Protein AF-A0A9E6JZQ2-F1 (afdb_monomer)

Foldseek 3Di:
DPLVVLVVQLVVLLVQLVCQCPVNPDPPSNVVSVVSNVVNVVSVVVSVVVVVVVVVVVVVVVVVVVVVVVPDD

Solvent-accessible surface area (backbone atoms only — not comparable to full-atom values): 3936 Å² total; per-residue (Å²): 128,69,70,65,60,41,54,52,52,25,53,50,26,45,53,50,13,52,48,31,51,74,70,48,84,56,91,63,27,55,61,53,13,51,57,39,38,56,45,26,63,53,41,51,50,54,47,53,51,52,52,52,48,52,52,50,54,52,52,53,49,52,52,52,54,51,54,56,59,73,68,58,132

Mean predicted aligned error: 6.37 Å

pLDDT: mean 89.09, std 7.6, range [58.06, 95.25]

Structure (mmCIF, N/CA/C/O backbone):
data_AF-A0A9E6JZQ2-F1
#
_entry.id   AF-A0A9E6JZQ2-F1
#
loop_
_atom_site.group_PDB
_atom_site.id
_atom_site.type_symbol
_atom_site.label_atom_id
_atom_site.label_alt_id
_atom_site.label_comp_id
_atom_site.label_asym_id
_atom_site.label_entity_id
_atom_site.label_seq_id
_atom_site.pdbx_PDB_ins_code
_atom_site.Cartn_x
_atom_site.Cartn_y
_atom_site.Cartn_z
_atom_site.occupancy
_atom_site.B_iso_or_equiv
_atom_site.auth_seq_id
_atom_site.auth_comp_id
_atom_site.auth_asym_id
_atom_site.auth_atom_id
_atom_site.pdbx_PDB_model_num
ATOM 1 N N . MET A 1 1 ? -12.005 1.873 7.550 1.00 62.03 1 MET A N 1
ATOM 2 C CA . MET A 1 1 ? -11.838 1.786 6.073 1.00 62.03 1 MET A CA 1
ATOM 3 C C . MET A 1 1 ? -11.819 0.317 5.686 1.00 62.03 1 MET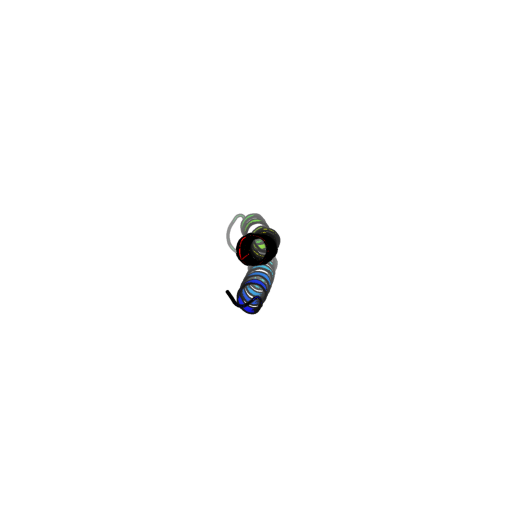 A C 1
ATOM 5 O O . MET A 1 1 ? -11.232 -0.454 6.428 1.00 62.03 1 MET A O 1
ATOM 9 N N . LYS A 1 2 ? -12.447 -0.100 4.578 1.00 73.38 2 LYS A N 1
ATOM 10 C CA . LYS A 1 2 ? -12.429 -1.527 4.204 1.00 73.38 2 LYS A CA 1
ATOM 11 C C . LYS A 1 2 ? -10.991 -1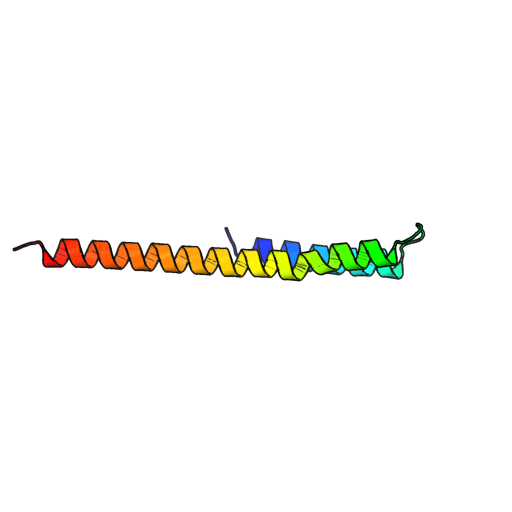.971 3.871 1.00 73.38 2 LYS A C 1
ATOM 13 O O . LYS A 1 2 ? -10.328 -1.259 3.115 1.00 73.38 2 LYS A O 1
ATOM 18 N N . PRO A 1 3 ? -10.527 -3.142 4.345 1.00 76.44 3 PRO A N 1
ATOM 19 C CA . PRO A 1 3 ? -9.163 -3.624 4.102 1.00 76.44 3 PRO A CA 1
ATOM 20 C C . PRO A 1 3 ? -8.820 -3.727 2.605 1.00 76.44 3 PRO A C 1
ATOM 22 O O . PRO A 1 3 ? -7.667 -3.573 2.210 1.00 76.44 3 PRO A O 1
ATOM 25 N N . ILE A 1 4 ? -9.842 -3.883 1.757 1.00 83.12 4 ILE A N 1
ATOM 26 C CA . ILE A 1 4 ? -9.737 -3.918 0.294 1.00 83.12 4 ILE A CA 1
ATOM 27 C C . ILE A 1 4 ? -8.970 -2.725 -0.301 1.00 83.12 4 ILE A C 1
ATOM 29 O O . ILE A 1 4 ? -8.244 -2.895 -1.276 1.00 83.12 4 ILE A O 1
ATOM 33 N N . TYR A 1 5 ? -9.078 -1.529 0.288 1.00 85.56 5 TYR A N 1
ATOM 34 C CA . TYR A 1 5 ? -8.413 -0.336 -0.243 1.00 85.56 5 TYR A CA 1
ATOM 35 C C . TYR A 1 5 ? -6.890 -0.408 -0.086 1.00 85.56 5 TYR A C 1
ATOM 37 O O . TYR A 1 5 ? -6.166 0.034 -0.976 1.00 85.56 5 TYR A O 1
ATOM 45 N N . TYR A 1 6 ? -6.400 -1.027 0.993 1.00 86.75 6 TYR A N 1
ATOM 46 C CA . TYR A 1 6 ? -4.968 -1.249 1.190 1.00 86.75 6 TYR A CA 1
ATOM 47 C C . TYR A 1 6 ? -4.434 -2.268 0.184 1.00 86.75 6 TYR A C 1
ATOM 49 O O . TYR A 1 6 ? -3.405 -2.021 -0.437 1.00 86.75 6 TYR A O 1
ATOM 57 N N . PHE A 1 7 ? -5.166 -3.358 -0.065 1.00 87.56 7 PHE A N 1
ATOM 58 C CA . PHE A 1 7 ? -4.783 -4.348 -1.079 1.00 87.56 7 PHE A CA 1
ATOM 59 C C . PHE A 1 7 ? -4.731 -3.758 -2.491 1.00 87.56 7 PHE A C 1
ATOM 61 O O . PHE A 1 7 ? -3.784 -4.024 -3.229 1.00 87.56 7 PHE A O 1
ATOM 68 N N . ILE A 1 8 ? -5.704 -2.917 -2.855 1.00 92.06 8 ILE A N 1
ATOM 69 C CA . ILE A 1 8 ? -5.708 -2.222 -4.150 1.00 92.06 8 ILE A CA 1
ATOM 70 C C . ILE A 1 8 ? -4.515 -1.263 -4.250 1.00 92.06 8 ILE A C 1
ATOM 72 O O . ILE A 1 8 ? -3.828 -1.253 -5.272 1.00 92.06 8 ILE A O 1
ATOM 76 N N . GLY A 1 9 ? -4.226 -0.493 -3.194 1.00 90.38 9 GLY A N 1
ATOM 77 C CA . GLY A 1 9 ? -3.076 0.415 -3.159 1.00 90.38 9 GLY A CA 1
ATOM 78 C C . GLY A 1 9 ? -1.741 -0.319 -3.302 1.00 90.38 9 GLY A C 1
ATOM 79 O O . GLY A 1 9 ? -0.900 0.081 -4.105 1.00 90.38 9 GLY A O 1
ATOM 80 N N . VAL A 1 10 ? -1.581 -1.438 -2.593 1.00 93.19 10 VAL A N 1
ATOM 81 C CA . VAL A 1 10 ? -0.402 -2.314 -2.679 1.00 93.19 10 VAL A CA 1
ATOM 82 C C . VAL A 1 10 ? -0.250 -2.894 -4.081 1.00 93.19 10 VAL A C 1
ATOM 84 O O . VAL A 1 10 ? 0.811 -2.759 -4.684 1.00 93.19 10 VAL A O 1
ATOM 87 N N . GLY A 1 11 ? -1.310 -3.492 -4.632 1.00 92.94 11 GLY A N 1
ATOM 88 C CA . GLY A 1 11 ? -1.277 -4.079 -5.972 1.00 92.94 11 GLY A CA 1
ATOM 89 C C . GLY A 1 11 ? -0.938 -3.047 -7.048 1.00 92.94 11 GLY A C 1
ATOM 90 O O . GLY A 1 11 ? -0.113 -3.311 -7.920 1.00 92.94 11 GLY A O 1
ATOM 91 N N . THR A 1 12 ? -1.504 -1.843 -6.938 1.00 93.81 12 THR A N 1
ATOM 92 C CA . THR A 1 12 ? -1.228 -0.735 -7.865 1.00 93.81 12 THR A CA 1
ATOM 93 C C . THR A 1 12 ? 0.221 -0.259 -7.758 1.00 93.81 12 THR A C 1
ATOM 95 O O . THR A 1 12 ? 0.875 -0.074 -8.780 1.00 93.81 12 THR A O 1
ATOM 98 N N . SER A 1 13 ? 0.750 -0.106 -6.540 1.00 93.06 13 SER A N 1
ATOM 99 C CA . SER A 1 13 ? 2.147 0.288 -6.298 1.00 93.06 13 SER A CA 1
ATOM 100 C C . SER A 1 13 ? 3.135 -0.734 -6.872 1.00 93.06 13 SER A C 1
ATOM 102 O O . SER A 1 13 ? 4.078 -0.348 -7.562 1.00 93.06 13 SER A O 1
ATOM 104 N N . ILE A 1 14 ? 2.884 -2.031 -6.679 1.00 93.69 14 ILE A N 1
ATOM 105 C CA . ILE A 1 14 ? 3.736 -3.101 -7.217 1.00 93.69 14 ILE A CA 1
ATOM 106 C C . ILE A 1 14 ? 3.687 -3.122 -8.748 1.00 93.69 14 ILE A C 1
ATOM 108 O O . ILE A 1 14 ? 4.734 -3.147 -9.392 1.00 93.69 14 ILE A O 1
ATOM 112 N N . LEU A 1 15 ? 2.491 -3.070 -9.344 1.00 95.25 15 LEU A N 1
ATOM 113 C CA . LEU A 1 15 ? 2.338 -3.053 -10.802 1.00 95.25 15 LEU A CA 1
ATOM 114 C C . LEU A 1 15 ? 3.030 -1.841 -11.430 1.00 95.25 15 LEU A C 1
ATOM 116 O O . LEU A 1 15 ? 3.725 -1.983 -12.434 1.00 95.25 15 LEU A O 1
ATOM 120 N N . LEU A 1 16 ? 2.880 -0.663 -10.822 1.00 92.69 16 LEU A N 1
ATOM 121 C CA . LEU A 1 16 ? 3.512 0.563 -11.295 1.00 92.69 16 LEU A CA 1
ATOM 122 C C . LEU A 1 16 ? 5.038 0.511 -11.157 1.00 92.69 16 LEU A C 1
ATOM 124 O O . LEU A 1 16 ? 5.743 0.951 -12.062 1.00 92.69 16 LEU A O 1
ATOM 128 N N . SER A 1 17 ? 5.545 -0.059 -10.061 1.00 93.00 17 SER A N 1
ATOM 129 C CA . SER A 1 17 ? 6.975 -0.297 -9.859 1.00 93.00 17 SER A CA 1
ATOM 130 C C . SER A 1 17 ? 7.541 -1.196 -10.960 1.00 93.00 17 SER A C 1
ATOM 132 O O . SER A 1 17 ? 8.485 -0.801 -11.639 1.00 93.00 17 SER A O 1
ATOM 134 N N . ILE A 1 18 ? 6.909 -2.344 -11.227 1.00 93.81 18 ILE A N 1
ATOM 135 C CA . ILE A 1 18 ? 7.336 -3.269 -12.288 1.00 93.81 18 ILE A CA 1
ATOM 136 C C . ILE A 1 18 ? 7.280 -2.587 -13.657 1.00 93.81 18 ILE A C 1
ATOM 138 O O . ILE A 1 18 ? 8.231 -2.681 -14.430 1.00 93.81 18 ILE A O 1
ATOM 142 N N . TYR A 1 19 ? 6.195 -1.868 -13.950 1.00 93.44 19 TYR A N 1
ATOM 143 C CA . TYR A 1 19 ? 6.042 -1.157 -15.215 1.00 93.44 19 TYR A CA 1
ATOM 144 C C . TYR A 1 19 ? 7.164 -0.135 -15.432 1.00 93.44 19 TYR A C 1
ATOM 146 O O . TYR A 1 19 ? 7.805 -0.137 -16.479 1.00 93.44 19 TYR A O 1
ATOM 154 N N . MET A 1 20 ? 7.451 0.697 -14.428 1.00 91.06 20 MET A N 1
ATOM 155 C CA . MET A 1 20 ? 8.515 1.704 -14.499 1.00 91.06 20 MET A CA 1
ATOM 156 C C . MET A 1 20 ? 9.915 1.083 -14.550 1.00 91.06 20 MET A C 1
ATOM 158 O O . MET A 1 20 ? 10.809 1.646 -15.179 1.00 91.06 20 MET A O 1
ATOM 162 N N . PHE A 1 21 ? 10.115 -0.072 -13.913 1.00 91.06 21 PHE A N 1
ATOM 163 C CA . PHE A 1 21 ? 11.397 -0.772 -13.926 1.00 91.06 21 PHE A CA 1
ATOM 164 C C . PHE A 1 21 ? 11.690 -1.392 -15.297 1.00 91.06 21 PHE A C 1
ATOM 166 O O . PHE A 1 21 ? 12.804 -1.274 -15.793 1.00 91.06 21 PHE A O 1
ATOM 173 N N . VAL A 1 22 ? 10.687 -2.024 -15.920 1.00 91.25 22 VAL A N 1
ATOM 174 C CA . VAL A 1 22 ? 10.843 -2.779 -17.177 1.00 91.25 22 VAL A CA 1
ATOM 175 C C . VAL A 1 22 ? 10.702 -1.896 -18.419 1.00 91.25 22 VAL A C 1
ATOM 177 O O . VAL A 1 22 ? 11.423 -2.093 -19.392 1.00 91.25 22 VAL A O 1
ATOM 180 N N . PHE A 1 23 ? 9.775 -0.935 -18.407 1.00 91.81 23 PHE A N 1
ATOM 181 C CA . PHE A 1 23 ? 9.434 -0.109 -19.574 1.00 91.81 23 PHE A CA 1
ATOM 182 C C . PHE A 1 23 ? 9.873 1.354 -19.438 1.00 91.81 23 PHE A C 1
ATOM 184 O O . PHE A 1 23 ? 9.608 2.164 -20.328 1.00 91.81 23 PHE A O 1
ATOM 191 N N . GLY A 1 24 ? 10.526 1.720 -18.333 1.00 87.06 24 GLY A N 1
ATOM 192 C CA . GLY A 1 24 ? 11.043 3.066 -18.129 1.00 87.06 24 GLY A CA 1
ATOM 193 C C . GLY A 1 24 ? 12.159 3.401 -19.119 1.00 87.06 24 GLY A C 1
ATOM 194 O O . GLY A 1 24 ? 13.087 2.628 -19.305 1.00 87.06 24 GLY A O 1
ATOM 195 N N . THR A 1 25 ? 12.078 4.573 -19.749 1.00 86.12 25 THR A N 1
ATOM 196 C CA . THR A 1 25 ? 13.104 5.068 -20.691 1.00 86.12 25 THR A CA 1
ATOM 197 C C . THR A 1 25 ? 13.784 6.355 -20.218 1.00 86.12 25 THR A C 1
ATOM 199 O O . THR A 1 25 ? 14.707 6.849 -20.863 1.00 86.12 25 THR A O 1
ATOM 202 N N . GLY A 1 26 ? 13.322 6.926 -19.100 1.00 86.75 26 GLY A N 1
ATOM 203 C CA . GLY A 1 26 ? 13.861 8.160 -18.531 1.00 86.75 26 GLY A CA 1
ATOM 204 C C . GLY A 1 26 ? 15.104 7.922 -17.667 1.00 86.75 26 GLY A C 1
ATOM 205 O O . GLY A 1 26 ? 15.249 6.852 -17.081 1.00 86.75 26 GLY A O 1
ATOM 206 N N . PRO A 1 27 ? 15.998 8.911 -17.514 1.00 84.25 27 PRO A N 1
ATOM 207 C CA . PRO A 1 27 ? 17.145 8.777 -16.620 1.00 84.25 27 PRO A CA 1
ATOM 208 C C . PRO A 1 27 ? 16.684 8.442 -15.193 1.00 84.25 27 PRO A C 1
ATOM 210 O O . PRO A 1 27 ? 15.753 9.055 -14.674 1.00 84.25 27 PRO A O 1
ATOM 213 N N . ASN A 1 28 ? 17.351 7.474 -14.558 1.00 88.12 28 ASN A N 1
ATOM 214 C CA . ASN A 1 28 ? 17.041 6.977 -13.210 1.00 88.12 28 ASN A CA 1
ATOM 215 C C . ASN A 1 28 ? 15.661 6.305 -13.047 1.00 88.12 28 ASN A C 1
ATOM 217 O O . ASN A 1 28 ? 15.168 6.217 -11.919 1.00 88.12 28 ASN A O 1
ATOM 221 N N . HIS A 1 29 ? 15.035 5.809 -14.124 1.00 89.06 29 HIS A N 1
ATOM 222 C CA . HIS A 1 29 ? 13.738 5.120 -14.036 1.00 89.06 29 HIS A CA 1
ATOM 223 C C . HIS A 1 29 ? 13.752 3.940 -13.042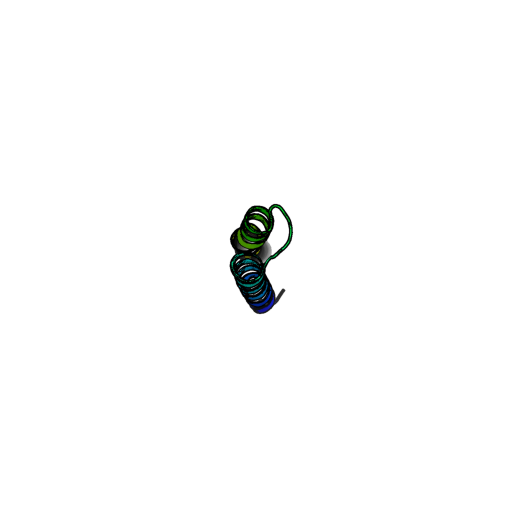 1.00 89.06 29 HIS A C 1
ATOM 225 O O . HIS A 1 29 ? 12.763 3.722 -12.346 1.00 89.06 29 HIS A O 1
ATOM 231 N N . GLU A 1 30 ? 14.883 3.241 -12.902 1.00 89.38 30 GLU A N 1
ATOM 232 C CA . GLU A 1 30 ? 15.072 2.145 -11.940 1.00 89.38 30 GLU A CA 1
ATOM 233 C C . GLU A 1 30 ? 14.935 2.618 -10.485 1.00 89.38 30 GLU A C 1
ATOM 235 O O . GLU A 1 30 ? 14.198 2.025 -9.698 1.00 89.38 30 GLU A O 1
ATOM 240 N N . ASN A 1 31 ? 15.575 3.738 -10.133 1.00 91.94 31 ASN A N 1
ATOM 241 C CA . ASN A 1 31 ? 15.500 4.307 -8.784 1.00 91.94 31 ASN A CA 1
ATOM 242 C C . ASN A 1 31 ? 14.078 4.778 -8.454 1.00 91.94 31 ASN A C 1
ATOM 244 O O . ASN A 1 31 ? 13.600 4.584 -7.336 1.00 91.94 31 ASN A O 1
ATOM 248 N N . VAL A 1 32 ? 13.384 5.364 -9.434 1.00 91.31 32 VAL A N 1
ATOM 249 C CA . VAL A 1 32 ? 11.980 5.775 -9.286 1.00 91.31 32 VAL A CA 1
ATOM 250 C C . VAL A 1 32 ? 11.078 4.553 -9.111 1.00 91.31 32 VAL A C 1
ATOM 252 O O . VAL A 1 32 ? 10.200 4.556 -8.251 1.00 91.31 32 VAL A O 1
ATOM 255 N N . ALA A 1 33 ? 11.314 3.484 -9.868 1.00 91.81 33 ALA A N 1
ATOM 256 C CA . ALA A 1 33 ? 10.569 2.241 -9.742 1.00 91.81 33 ALA A CA 1
ATOM 257 C C . ALA A 1 33 ? 10.748 1.589 -8.363 1.00 91.81 33 ALA A C 1
ATOM 259 O O . ALA A 1 33 ? 9.758 1.171 -7.758 1.00 91.81 33 ALA A O 1
ATOM 260 N N . ILE A 1 34 ? 11.973 1.553 -7.829 1.00 92.50 34 ILE A N 1
ATOM 261 C CA . ILE A 1 34 ? 12.250 1.051 -6.473 1.00 92.50 34 ILE A CA 1
ATOM 262 C C . ILE A 1 34 ? 11.556 1.928 -5.428 1.00 92.50 34 ILE A C 1
ATOM 264 O O . ILE A 1 34 ? 10.907 1.406 -4.523 1.00 92.50 34 ILE A O 1
ATOM 268 N N . PHE A 1 35 ? 11.625 3.254 -5.574 1.00 94.06 35 PHE A N 1
ATOM 269 C CA . PHE A 1 35 ? 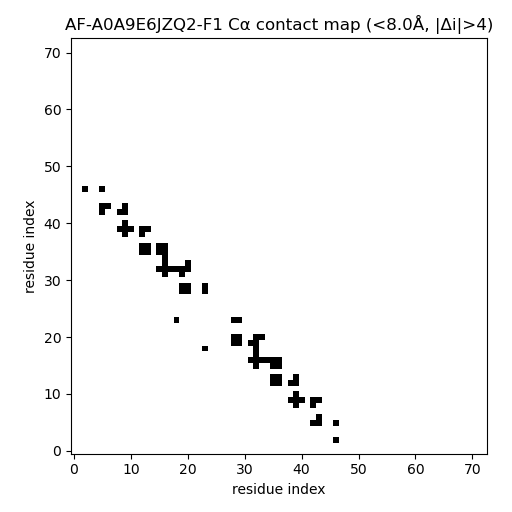10.942 4.188 -4.680 1.00 94.06 35 PHE A CA 1
ATOM 270 C C . PHE A 1 35 ? 9.425 3.953 -4.643 1.00 94.06 35 PHE A C 1
ATOM 272 O O . PHE A 1 35 ? 8.837 3.898 -3.565 1.00 94.06 35 PHE A O 1
ATOM 279 N N . ILE A 1 36 ? 8.801 3.742 -5.804 1.00 93.06 36 ILE A N 1
ATOM 280 C CA . ILE A 1 36 ? 7.374 3.408 -5.904 1.00 93.06 36 ILE A CA 1
ATOM 281 C C . ILE A 1 36 ? 7.087 2.036 -5.284 1.00 93.06 36 ILE A C 1
ATOM 283 O O . ILE A 1 36 ? 6.072 1.873 -4.612 1.00 93.06 36 IL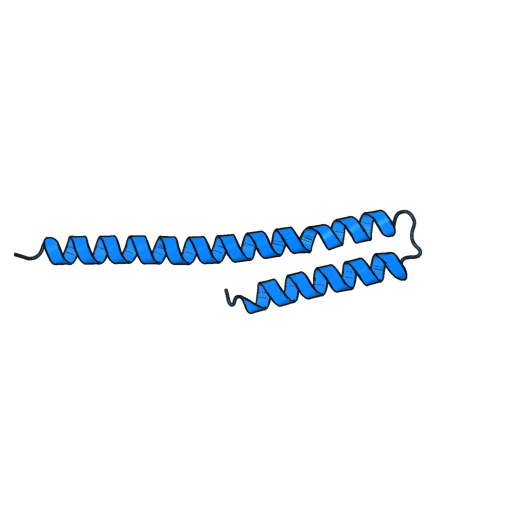E A O 1
ATOM 287 N N . GLY A 1 37 ? 7.971 1.053 -5.473 1.00 91.56 37 GLY A N 1
ATOM 288 C CA . GLY A 1 37 ? 7.831 -0.281 -4.883 1.00 91.56 37 GLY A CA 1
ATOM 289 C C . GLY A 1 37 ? 7.888 -0.265 -3.353 1.00 91.56 37 GLY A C 1
ATOM 290 O O . GLY A 1 37 ? 7.163 -1.012 -2.699 1.00 91.56 37 GLY A O 1
ATOM 291 N N . LEU A 1 38 ? 8.671 0.644 -2.766 1.00 94.38 38 LEU A N 1
ATOM 292 C CA . LEU A 1 38 ? 8.741 0.848 -1.315 1.00 94.38 38 LEU A CA 1
ATOM 293 C C . LEU A 1 38 ? 7.442 1.397 -0.710 1.00 94.38 38 LEU A C 1
ATOM 295 O O . LEU A 1 38 ? 7.257 1.302 0.500 1.00 94.38 38 LEU A O 1
ATOM 299 N N . TRP A 1 39 ? 6.510 1.916 -1.512 1.00 93.12 39 TRP A N 1
ATOM 300 C CA . TRP A 1 39 ? 5.208 2.340 -0.993 1.00 93.12 39 TRP A CA 1
ATOM 301 C C . TRP A 1 39 ? 4.336 1.151 -0.585 1.00 93.12 39 TRP A C 1
ATOM 303 O O . TRP A 1 39 ? 3.535 1.279 0.339 1.00 93.12 39 TRP A O 1
ATOM 313 N N . ALA A 1 40 ? 4.507 -0.017 -1.210 1.00 91.44 40 ALA A N 1
ATOM 314 C CA . ALA A 1 40 ? 3.759 -1.223 -0.870 1.00 91.44 40 ALA A CA 1
ATOM 315 C C . ALA A 1 40 ? 3.879 -1.605 0.623 1.00 91.44 40 ALA A C 1
ATOM 317 O O . ALA A 1 40 ? 2.840 -1.683 1.287 1.00 91.44 40 ALA A O 1
ATOM 318 N N . PRO A 1 41 ? 5.082 -1.781 1.213 1.00 92.56 41 PRO A N 1
ATOM 319 C CA . PRO A 1 41 ? 5.204 -2.070 2.642 1.00 92.56 41 PRO A CA 1
ATOM 320 C C . PRO A 1 41 ? 4.678 -0.935 3.534 1.00 92.56 41 PRO A C 1
ATOM 322 O O . PRO A 1 41 ? 4.110 -1.218 4.587 1.00 92.56 41 PRO A O 1
ATOM 325 N N . THR A 1 42 ? 4.782 0.333 3.120 1.00 92.94 42 THR A N 1
ATOM 326 C CA . THR A 1 42 ? 4.191 1.458 3.865 1.00 92.94 42 THR A CA 1
ATOM 327 C C . THR A 1 42 ? 2.664 1.368 3.915 1.00 92.94 42 THR A C 1
ATOM 329 O O . THR A 1 42 ? 2.074 1.522 4.983 1.00 92.94 42 THR A O 1
ATOM 332 N N . ILE A 1 43 ? 2.014 1.072 2.786 1.00 92.19 43 ILE A N 1
ATOM 333 C CA . ILE A 1 43 ? 0.553 0.923 2.702 1.00 92.19 43 ILE A CA 1
ATOM 334 C C . ILE A 1 43 ? 0.086 -0.275 3.539 1.00 92.19 43 ILE A C 1
ATOM 336 O O . ILE A 1 43 ? -0.914 -0.167 4.248 1.00 92.19 43 ILE A O 1
ATOM 340 N N . ILE A 1 44 ? 0.823 -1.391 3.510 1.00 91.12 44 ILE A N 1
ATOM 341 C CA . ILE A 1 44 ? 0.549 -2.554 4.371 1.00 91.12 44 ILE A CA 1
ATOM 342 C C . ILE A 1 44 ? 0.658 -2.163 5.848 1.00 91.12 44 ILE A C 1
ATOM 344 O O . ILE A 1 44 ? -0.241 -2.474 6.628 1.00 91.12 44 ILE A O 1
ATOM 348 N N . GLY A 1 45 ? 1.717 -1.442 6.226 1.00 91.25 45 GLY A N 1
ATOM 349 C CA . GLY A 1 45 ? 1.916 -0.963 7.593 1.00 91.25 45 GLY A CA 1
ATOM 350 C C . GLY A 1 45 ? 0.763 -0.085 8.084 1.00 91.25 45 GLY A C 1
ATOM 351 O O . GLY A 1 45 ? 0.274 -0.281 9.195 1.00 91.25 45 GLY A O 1
ATOM 352 N N . LEU A 1 46 ? 0.262 0.819 7.237 1.00 91.19 46 LEU A N 1
ATOM 353 C CA . LEU A 1 46 ? -0.920 1.630 7.546 1.00 91.19 46 LEU A CA 1
ATOM 354 C C . LEU A 1 46 ? -2.190 0.785 7.715 1.00 91.19 46 LEU A C 1
ATOM 356 O O . LEU A 1 46 ? -3.019 1.103 8.565 1.00 91.19 46 LEU A O 1
ATOM 360 N N . GLY A 1 47 ? -2.350 -0.282 6.929 1.00 89.69 47 GLY A N 1
ATOM 361 C CA . GLY A 1 47 ? -3.468 -1.216 7.067 1.00 89.69 47 GLY A CA 1
ATOM 362 C C . GLY A 1 47 ? -3.460 -1.932 8.417 1.00 89.69 47 GLY A C 1
ATOM 363 O O . GLY A 1 47 ? -4.466 -1.922 9.121 1.00 89.69 47 GLY A O 1
ATOM 364 N N . ILE A 1 48 ? -2.305 -2.478 8.810 1.00 90.56 48 ILE A N 1
ATOM 365 C CA . ILE A 1 48 ? -2.123 -3.147 10.108 1.00 90.56 48 ILE A CA 1
ATOM 366 C C . ILE A 1 48 ? -2.350 -2.165 11.261 1.00 90.56 48 ILE A C 1
ATOM 368 O O . ILE A 1 48 ? -3.021 -2.496 12.233 1.00 90.56 48 ILE A O 1
ATOM 372 N N . TYR A 1 49 ? -1.823 -0.946 11.148 1.00 92.00 49 TYR A N 1
ATOM 373 C CA . TYR A 1 49 ? -2.000 0.083 12.170 1.00 92.00 49 TYR A CA 1
ATOM 374 C C . TYR A 1 49 ? -3.474 0.449 12.381 1.00 92.00 49 TYR A C 1
ATOM 376 O O . TYR A 1 49 ? -3.916 0.584 13.518 1.00 92.00 49 TYR A O 1
ATOM 384 N N . ASN A 1 50 ? -4.244 0.564 11.298 1.00 89.94 50 ASN A N 1
ATOM 385 C CA . ASN A 1 50 ? -5.672 0.863 11.384 1.00 89.94 50 ASN A CA 1
ATOM 386 C C . ASN A 1 50 ? -6.459 -0.280 12.045 1.00 89.94 50 ASN A C 1
ATOM 388 O O . ASN A 1 50 ? -7.350 -0.031 12.851 1.00 89.94 50 ASN A O 1
ATOM 392 N N . GLU A 1 51 ? -6.098 -1.529 11.745 1.00 89.56 51 GLU A N 1
ATOM 393 C CA . GLU A 1 51 ? -6.696 -2.701 12.390 1.00 89.56 51 GLU A CA 1
ATOM 394 C C . GLU A 1 51 ? -6.398 -2.726 13.897 1.00 89.56 51 GLU A C 1
ATOM 396 O O . GLU A 1 51 ? -7.297 -2.920 14.713 1.00 89.56 51 GLU A O 1
ATOM 401 N N . LEU A 1 52 ? -5.147 -2.454 14.281 1.00 92.38 52 LEU A N 1
ATOM 402 C CA . LEU A 1 52 ? -4.740 -2.362 15.685 1.00 92.38 52 LEU A CA 1
ATOM 403 C C . LEU A 1 52 ? -5.486 -1.252 16.434 1.00 92.38 52 LEU A C 1
ATOM 405 O O . LEU A 1 52 ? -5.887 -1.457 17.578 1.00 92.38 52 LEU A O 1
ATOM 409 N N . LEU A 1 53 ? -5.688 -0.098 15.796 1.00 93.50 53 LEU A N 1
ATOM 410 C CA . LEU A 1 53 ? -6.481 1.002 16.347 1.00 93.50 53 LEU A CA 1
ATOM 411 C C . LEU A 1 53 ? -7.930 0.586 16.597 1.00 93.50 53 LEU A C 1
ATOM 413 O O . LEU A 1 53 ? -8.457 0.846 17.674 1.00 93.50 53 LEU A O 1
ATOM 417 N N . ASN A 1 54 ? -8.544 -0.108 15.640 1.00 91.12 54 ASN A N 1
ATOM 418 C CA . ASN A 1 54 ? -9.917 -0.582 15.775 1.00 91.12 54 ASN A CA 1
ATOM 419 C C . ASN A 1 54 ? -10.061 -1.559 16.957 1.00 91.12 54 ASN A C 1
ATOM 421 O O . ASN A 1 54 ? -10.944 -1.394 17.794 1.00 91.12 54 ASN A O 1
ATOM 425 N N . ILE A 1 55 ? -9.134 -2.516 17.090 1.00 92.56 55 ILE A N 1
ATOM 426 C CA . ILE A 1 55 ? -9.096 -3.448 18.232 1.00 92.56 55 ILE A CA 1
ATOM 427 C C . ILE A 1 55 ? -8.903 -2.692 19.555 1.00 92.56 55 ILE A C 1
ATOM 429 O O . ILE A 1 55 ? -9.524 -3.020 20.566 1.00 92.56 55 ILE A O 1
ATOM 433 N N . TYR A 1 56 ? -8.037 -1.678 19.569 1.00 94.50 56 TYR A N 1
ATOM 434 C CA . TYR A 1 56 ? -7.778 -0.870 20.757 1.00 94.50 56 TYR A CA 1
ATOM 435 C C . TYR A 1 56 ? -9.020 -0.093 21.217 1.00 94.50 56 TYR A C 1
ATOM 437 O O . TYR A 1 56 ? -9.337 -0.091 22.409 1.00 94.50 56 TYR A O 1
ATOM 445 N N . GLU A 1 57 ? -9.750 0.523 20.287 1.00 93.81 57 GLU A N 1
ATOM 446 C CA . GLU A 1 57 ? -11.008 1.216 20.578 1.00 93.81 57 GLU A CA 1
ATOM 447 C C . GLU A 1 57 ? -12.079 0.253 21.106 1.00 93.81 57 GLU A C 1
ATOM 449 O O . GLU A 1 57 ? -12.770 0.561 22.080 1.00 93.81 57 GLU A O 1
ATOM 454 N N . GLU A 1 58 ? -12.177 -0.942 20.523 1.00 93.06 58 GLU A N 1
ATOM 455 C CA . GLU A 1 58 ? -13.135 -1.967 20.940 1.00 93.06 58 GLU A CA 1
ATOM 456 C C . GLU A 1 58 ? -12.834 -2.485 22.359 1.00 93.06 58 GLU A C 1
ATOM 458 O O . GLU A 1 58 ? -13.737 -2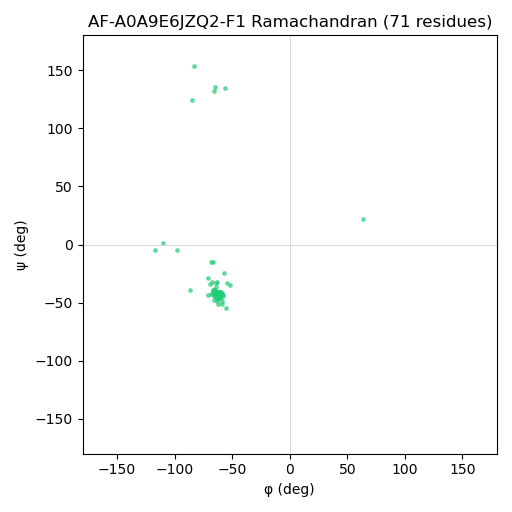.598 23.190 1.00 93.06 58 GLU A O 1
ATOM 463 N N . MET A 1 59 ? -11.555 -2.682 22.691 1.00 93.81 59 MET A N 1
ATOM 464 C CA . MET A 1 59 ? -11.095 -3.046 24.038 1.00 93.81 59 MET A CA 1
ATOM 465 C C . MET A 1 59 ? -11.381 -1.955 25.078 1.00 93.81 59 MET A C 1
ATOM 467 O O . MET A 1 59 ? -11.785 -2.258 26.203 1.00 93.81 59 MET A O 1
ATOM 471 N N . LEU A 1 60 ? -11.172 -0.681 24.731 1.00 94.19 60 LEU A N 1
ATOM 472 C CA . LEU A 1 60 ? -11.500 0.445 25.612 1.00 94.19 60 LEU A CA 1
ATOM 473 C C . LEU A 1 60 ? -13.001 0.530 25.876 1.00 94.19 60 LEU A C 1
ATOM 475 O O . LEU A 1 60 ? -13.418 0.751 27.014 1.00 94.19 60 LEU A O 1
ATOM 479 N N . ARG A 1 61 ? -13.811 0.322 24.837 1.00 93.94 61 ARG A N 1
ATOM 480 C CA . ARG A 1 61 ? -15.265 0.311 24.962 1.00 93.94 61 ARG A CA 1
ATOM 481 C C . ARG A 1 61 ? -15.740 -0.814 25.881 1.00 93.94 61 ARG A C 1
ATOM 483 O O . ARG A 1 61 ? -16.509 -0.540 26.796 1.00 93.94 61 ARG A O 1
ATOM 490 N N . GLN A 1 62 ? -15.234 -2.033 25.700 1.00 94.00 62 GLN A N 1
ATOM 491 C CA . GLN A 1 62 ? -15.568 -3.168 26.570 1.00 94.00 62 GLN A CA 1
ATOM 492 C C . GLN A 1 62 ? -15.190 -2.910 28.032 1.00 94.00 62 GLN A C 1
ATOM 494 O O . GLN A 1 62 ? -15.963 -3.221 28.933 1.00 94.00 62 GLN A O 1
ATOM 499 N N . ARG A 1 63 ? -14.020 -2.307 28.287 1.00 93.62 63 ARG A N 1
ATOM 500 C CA . ARG A 1 63 ? -13.624 -1.925 29.652 1.00 93.62 63 ARG A CA 1
ATOM 501 C C . ARG A 1 63 ? -14.613 -0.954 30.283 1.00 93.62 63 ARG A C 1
ATOM 503 O O . ARG A 1 63 ? -14.992 -1.154 31.430 1.00 93.62 63 ARG A O 1
ATOM 510 N N . LYS A 1 64 ? -15.046 0.057 29.530 1.00 93.00 64 LYS A N 1
ATOM 511 C CA . LYS A 1 64 ? -16.010 1.042 30.017 1.00 93.00 64 LYS A CA 1
ATOM 512 C C . LYS A 1 64 ? -17.377 0.417 30.315 1.00 93.00 64 LYS A C 1
ATOM 514 O O . LYS A 1 64 ? -17.955 0.712 31.352 1.00 93.00 64 LYS A O 1
ATOM 519 N N . GLU A 1 65 ? -17.864 -0.467 29.444 1.00 91.69 65 GLU A N 1
ATOM 520 C CA . GLU A 1 65 ? -19.131 -1.187 29.652 1.00 91.69 65 GLU A CA 1
ATOM 521 C C . GLU A 1 65 ? -19.079 -2.073 30.914 1.00 91.69 65 GLU A C 1
ATOM 523 O O . GLU A 1 65 ? -20.023 -2.079 31.699 1.00 91.69 65 GLU A O 1
ATOM 528 N N . LEU A 1 66 ? -17.954 -2.755 31.170 1.00 92.06 66 LEU A N 1
ATOM 529 C CA . LEU A 1 66 ? -17.754 -3.550 32.392 1.00 92.06 66 LEU A CA 1
ATOM 530 C C . LEU A 1 66 ? -17.697 -2.691 33.665 1.00 92.06 66 LEU A C 1
ATOM 532 O O . LEU A 1 66 ? -18.225 -3.090 34.702 1.00 92.06 66 LEU A O 1
ATOM 536 N N . GLU A 1 67 ? -17.050 -1.525 33.608 1.00 90.25 67 GLU A N 1
ATOM 537 C CA . GLU A 1 67 ? -17.011 -0.584 34.733 1.00 90.25 67 GLU A CA 1
ATOM 538 C C . GLU A 1 67 ? -18.413 -0.055 35.068 1.00 90.25 67 GLU A C 1
ATOM 540 O O . GLU A 1 67 ? -18.783 -0.020 36.243 1.00 90.25 67 GLU A O 1
ATOM 545 N N . GLU A 1 68 ? -19.212 0.291 34.055 1.00 89.19 68 GLU A N 1
ATOM 546 C CA . GLU A 1 68 ? -20.597 0.747 34.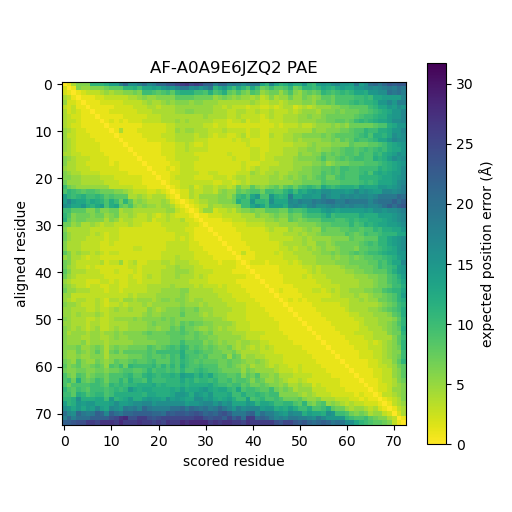226 1.00 89.19 68 GLU A CA 1
ATOM 547 C C . GLU A 1 68 ? -21.505 -0.350 34.815 1.00 89.19 68 GLU A C 1
ATOM 549 O O . GLU A 1 68 ? -22.264 -0.058 35.740 1.00 89.19 68 GLU A O 1
ATOM 554 N N . ASP A 1 69 ? -21.379 -1.602 34.360 1.00 84.12 69 ASP A N 1
ATOM 555 C CA . ASP A 1 69 ? -22.143 -2.752 34.879 1.00 84.12 69 ASP A CA 1
ATOM 556 C C . ASP A 1 69 ? -21.766 -3.083 36.334 1.00 84.12 69 ASP A C 1
ATOM 558 O O . ASP A 1 69 ? -22.626 -3.258 37.192 1.00 84.12 69 ASP A O 1
ATOM 562 N N . SER A 1 70 ? -20.469 -3.054 36.665 1.00 77.44 70 SER A N 1
ATOM 563 C CA . SER A 1 70 ? -19.984 -3.285 38.037 1.00 77.44 70 SER A CA 1
ATOM 564 C C . SER A 1 70 ? -20.343 -2.177 39.039 1.00 77.44 70 SER A C 1
ATOM 566 O O . SER A 1 70 ? -20.218 -2.377 40.248 1.00 77.44 70 SER A O 1
ATOM 568 N N . SER A 1 71 ? -20.759 -1.006 38.546 1.00 71.75 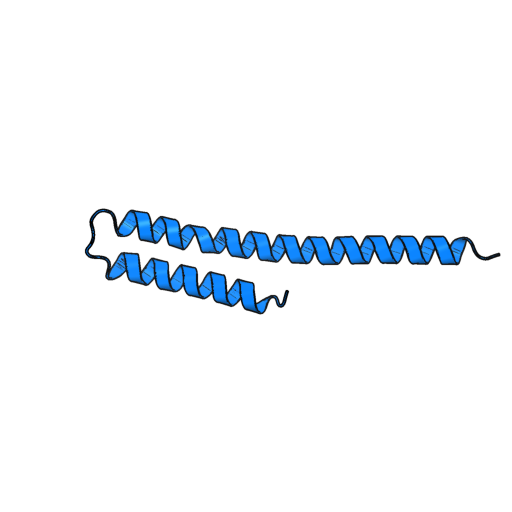71 SER A N 1
ATOM 569 C CA . SER A 1 71 ? -21.100 0.171 39.354 1.00 71.75 71 SER A CA 1
ATOM 570 C C . SER A 1 71 ? -22.605 0.320 39.608 1.00 71.75 71 SER A C 1
ATOM 572 O O . SER A 1 71 ? -23.004 1.232 40.339 1.00 71.75 71 SER A O 1
ATOM 574 N N . GLN A 1 72 ? -23.449 -0.538 39.023 1.00 58.06 72 GLN A N 1
ATOM 575 C CA . GLN A 1 72 ? -24.874 -0.602 39.352 1.00 58.06 72 GLN A CA 1
ATOM 576 C C . GLN A 1 72 ? -25.091 -1.507 40.587 1.00 58.06 72 GLN A C 1
ATOM 578 O O . GLN A 1 72 ? -24.611 -2.640 40.589 1.00 58.06 72 GLN A O 1
ATOM 583 N N . PRO A 1 73 ? -25.746 -1.006 41.657 1.00 59.53 73 PRO A N 1
ATOM 584 C CA . PRO A 1 73 ? -25.975 -1.748 42.90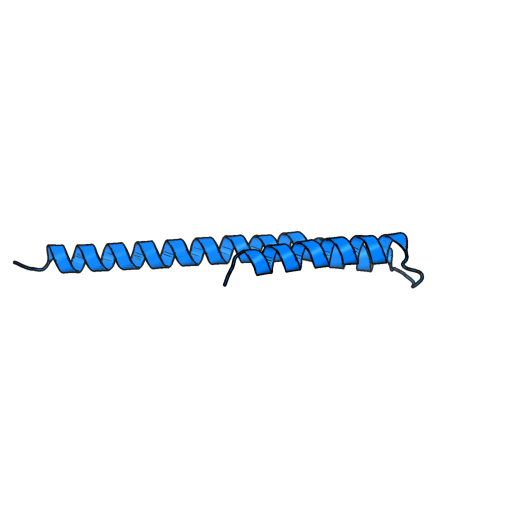2 1.00 59.53 73 PRO A CA 1
ATOM 585 C C . PRO A 1 73 ? -27.051 -2.836 42.797 1.00 59.53 73 PRO A C 1
ATOM 587 O O . PRO A 1 73 ? -27.985 -2.681 41.976 1.00 59.53 73 PRO A O 1
#

Secondary structure (DSSP, 8-state):
--THHHHHHHHHHHHHHHHHHHH--STTHHHHHHHHHTHHHHHHHHHHHHHHHHHHHHHHHHHHHHHHHHT--

Sequence (73 aa):
MKPIYYFIGVGTSILLSIYMFVFGTGPNHENVAIFIGLWAPTIIGLGIYNELLNIYEEMLRQRKELEEDSSQP

Radius of gyration: 20.84 Å; Cα contacts (8 Å, |Δi|>4): 42; chains: 1; bounding box: 43×13×64 Å